Protein AF-A0A235CHP1-F1 (afdb_monomer_lite)

Foldseek 3Di:
DPCVVVVVVCCVVPVVVVVVVVCVVVVVDDPPPVADFDFAWDFDAADLAKEWEQEADVPGLQVVLLVVLVVVLLVVLPVCSVRYYYHYDYDDDRRDHQWIFIAGRNGTTTGIFGGDSDNVVVVVRSVRVSSVVNVCSVPDPRD

Sequence (143 aa):
MKHKPVLGLIAVFLLPPLLAALVLSQGWFTPGVRGHGEWVQGNISAAGQWRLVLVTDDPCDYCAPAKRMLNNLDLALGRDEVRVMVTEQPAGGLLEAGFVYIADPPGLLVMRYPMATDAGQNRHTGKALLEDLRRLLKYSRAG

pLDDT: mean 89.15, std 8.86, range [55.12, 96.94]

InterPro domains:
  IPR060276 Putative transmembrane protein, C-terminal domain [PF26971] (97-140)

Secondary structure (DSSP, 8-state):
--SHHHHHHHHHHHHHHHHHHHHHHTT------S-SSEE---B----SSEEEEEEE-SS-SSHHHHHHHHHHHHHHHGGGGGGEEEEEEESBTTB-TTEEEEE-TT-BEEEEEEPPSSHHHHHHHHHHHHHHHHHHHHH----

Radius of gyration: 21.84 Å; chains: 1; bounding box: 51×32×69 Å

Structure (mmCIF, N/CA/C/O backbone):
data_AF-A0A235CHP1-F1
#
_entry.id   AF-A0A235CHP1-F1
#
loop_
_atom_site.group_PDB
_atom_site.id
_atom_site.type_symbol
_atom_site.label_atom_id
_atom_site.label_alt_id
_atom_site.label_comp_id
_atom_site.label_asym_id
_atom_site.label_entity_id
_atom_site.label_seq_id
_atom_site.pdbx_PDB_ins_code
_atom_site.Cartn_x
_atom_site.Cartn_y
_atom_site.Cartn_z
_atom_site.occupancy
_atom_site.B_iso_or_equiv
_atom_site.auth_seq_id
_atom_site.auth_comp_id
_atom_site.auth_asym_id
_atom_site.auth_atom_id
_atom_site.pdbx_PDB_model_num
ATOM 1 N N . MET A 1 1 ? 34.063 0.522 -52.205 1.00 56.03 1 MET A N 1
ATOM 2 C CA . MET A 1 1 ? 33.200 1.597 -51.645 1.00 56.03 1 MET A CA 1
ATOM 3 C C . MET A 1 1 ? 31.683 1.337 -51.774 1.00 56.03 1 MET A C 1
ATOM 5 O O . MET A 1 1 ? 30.917 2.247 -51.492 1.00 56.03 1 MET A O 1
ATOM 9 N N . LYS A 1 2 ? 31.209 0.122 -52.114 1.00 64.19 2 LYS A N 1
ATOM 10 C CA . LYS A 1 2 ? 29.784 -0.138 -52.432 1.00 64.19 2 LYS A CA 1
ATOM 11 C C . LYS A 1 2 ? 28.856 -0.441 -51.231 1.00 64.19 2 LYS A C 1
ATOM 13 O O . LYS A 1 2 ? 27.649 -0.365 -51.392 1.00 64.19 2 LYS A O 1
ATOM 18 N N . HIS A 1 3 ? 29.383 -0.725 -50.033 1.00 72.25 3 HIS A N 1
ATOM 19 C CA . HIS A 1 3 ? 28.572 -1.139 -48.863 1.00 72.25 3 HIS A CA 1
ATOM 20 C C . HIS A 1 3 ? 28.314 -0.026 -47.834 1.00 72.25 3 HIS A C 1
ATOM 22 O O . HIS A 1 3 ? 27.502 -0.199 -46.932 1.00 72.25 3 HIS A O 1
ATOM 28 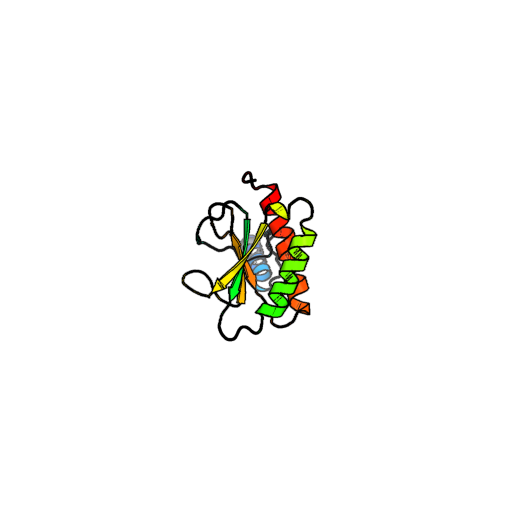N N . LYS A 1 4 ? 28.981 1.129 -47.976 1.00 79.12 4 LYS A N 1
ATOM 29 C CA . LYS A 1 4 ? 28.813 2.289 -47.086 1.00 79.12 4 LYS A CA 1
ATOM 30 C C . LYS A 1 4 ? 27.352 2.774 -46.968 1.00 79.12 4 LYS A C 1
ATOM 32 O O . LYS A 1 4 ? 26.930 3.003 -45.838 1.00 79.12 4 LYS A O 1
ATOM 37 N N . PRO A 1 5 ? 26.558 2.887 -48.058 1.00 85.88 5 PRO A N 1
ATOM 38 C CA . PRO A 1 5 ? 25.162 3.315 -47.930 1.00 85.88 5 PRO A CA 1
ATOM 39 C C . PRO A 1 5 ? 24.275 2.253 -47.261 1.00 85.88 5 PRO A C 1
ATOM 41 O O . PRO A 1 5 ? 23.389 2.599 -46.488 1.00 85.88 5 PRO A O 1
ATOM 44 N N . VAL A 1 6 ? 24.552 0.964 -47.490 1.00 87.75 6 VAL A N 1
ATOM 45 C CA . VAL A 1 6 ? 23.814 -0.147 -46.863 1.00 87.75 6 VAL A CA 1
ATOM 46 C C . VAL A 1 6 ? 24.082 -0.198 -45.357 1.00 87.75 6 VAL A C 1
ATOM 48 O O . VAL A 1 6 ? 23.147 -0.328 -44.573 1.00 87.75 6 VAL A O 1
ATOM 51 N N . LEU A 1 7 ? 25.340 -0.021 -44.938 1.00 87.50 7 LEU A N 1
ATOM 52 C CA . LEU A 1 7 ? 25.710 0.044 -43.522 1.00 87.50 7 LEU A CA 1
ATOM 53 C C . LEU A 1 7 ? 25.040 1.235 -42.814 1.00 87.50 7 LEU A C 1
ATOM 55 O O . LEU A 1 7 ? 24.566 1.093 -41.692 1.00 87.50 7 LEU A O 1
ATOM 59 N N . GLY A 1 8 ? 24.963 2.390 -43.485 1.00 90.44 8 GLY A N 1
ATOM 60 C CA . GLY A 1 8 ? 24.271 3.572 -42.967 1.00 90.44 8 GLY A CA 1
ATOM 61 C C . GLY A 1 8 ? 22.774 3.337 -42.749 1.00 90.44 8 GLY A C 1
ATOM 62 O O . GLY A 1 8 ? 22.247 3.702 -41.701 1.00 90.44 8 GLY A O 1
ATOM 63 N N . LEU A 1 9 ? 22.101 2.666 -43.691 1.00 91.12 9 LEU A N 1
ATOM 64 C CA . LEU A 1 9 ? 20.682 2.317 -43.567 1.00 91.12 9 LEU A CA 1
ATOM 65 C C . LEU A 1 9 ? 20.435 1.356 -42.392 1.00 91.12 9 LEU A C 1
ATOM 67 O O . LEU A 1 9 ? 19.530 1.575 -41.591 1.00 91.12 9 LEU A O 1
ATOM 71 N N . ILE A 1 10 ? 21.269 0.319 -42.269 1.00 94.12 10 ILE A N 1
ATOM 72 C CA . ILE A 1 10 ? 21.195 -0.649 -41.166 1.00 94.12 10 ILE A CA 1
ATOM 73 C C . ILE A 1 10 ? 21.406 0.058 -39.825 1.00 94.12 10 ILE A C 1
ATOM 75 O O . ILE A 1 10 ? 20.647 -0.178 -38.890 1.00 94.12 10 ILE A O 1
ATOM 79 N N . ALA A 1 11 ? 22.392 0.952 -39.732 1.00 93.50 11 ALA A N 1
ATOM 80 C CA . ALA A 1 11 ? 22.649 1.712 -38.515 1.00 93.50 11 ALA A CA 1
ATOM 81 C C . ALA A 1 11 ? 21.443 2.579 -38.125 1.00 93.50 11 ALA A C 1
ATOM 83 O O . ALA A 1 11 ? 21.028 2.537 -36.976 1.00 93.50 11 ALA A O 1
ATOM 84 N N . VAL A 1 12 ? 20.821 3.297 -39.064 1.00 95.75 12 VAL A N 1
ATOM 85 C CA . VAL A 1 12 ? 19.624 4.115 -38.782 1.00 95.75 12 VAL A CA 1
ATOM 86 C C . VAL A 1 12 ? 18.458 3.281 -38.240 1.00 95.75 12 VAL A C 1
ATOM 88 O O . VAL A 1 12 ? 17.731 3.757 -37.373 1.00 95.75 12 VAL A O 1
ATOM 91 N N . PHE A 1 13 ? 18.288 2.044 -38.710 1.00 95.44 13 PHE A N 1
ATOM 92 C CA . PHE A 1 13 ? 17.212 1.163 -38.247 1.00 95.44 13 PHE A CA 1
ATOM 93 C C . PHE A 1 13 ? 17.527 0.439 -36.936 1.00 95.44 13 PHE A C 1
ATOM 95 O O . PHE A 1 13 ? 16.642 0.287 -36.099 1.00 95.44 13 PHE A O 1
ATOM 102 N N . LEU A 1 14 ? 18.764 -0.025 -36.751 1.00 96.50 14 LEU A N 1
ATOM 103 C CA . LEU A 1 14 ? 19.141 -0.851 -35.599 1.00 96.50 14 LEU A CA 1
ATOM 104 C C . LEU A 1 14 ? 19.602 -0.035 -34.393 1.00 96.50 14 LEU A C 1
ATOM 106 O O . LEU A 1 14 ? 19.400 -0.458 -33.256 1.00 96.50 14 LEU A O 1
ATOM 110 N N . LEU A 1 15 ? 20.207 1.130 -34.618 1.00 95.50 15 LEU A N 1
ATOM 111 C CA . LEU A 1 15 ? 20.780 1.939 -33.548 1.00 95.50 15 LEU A CA 1
ATOM 112 C C . LEU A 1 15 ? 19.714 2.469 -32.572 1.00 95.50 15 LEU A C 1
ATOM 114 O O . LEU A 1 15 ? 19.934 2.322 -31.370 1.00 95.50 15 LEU A O 1
ATOM 118 N N . PRO A 1 16 ? 18.548 2.999 -33.003 1.00 95.50 16 PRO A N 1
ATOM 119 C CA . PRO A 1 16 ? 17.541 3.476 -32.054 1.00 95.50 16 PRO A CA 1
ATOM 120 C C . PRO A 1 16 ? 16.954 2.367 -31.154 1.00 95.50 16 PRO A C 1
ATOM 122 O O . PRO A 1 16 ? 16.937 2.569 -29.939 1.00 95.50 16 PRO A O 1
ATOM 125 N N . PRO A 1 17 ? 16.541 1.182 -31.662 1.00 95.81 17 PRO A N 1
ATOM 126 C CA . PRO A 1 17 ? 16.086 0.081 -30.807 1.00 95.81 17 PRO A CA 1
ATOM 127 C C . PRO A 1 17 ? 17.161 -0.447 -29.850 1.00 95.81 17 PRO A C 1
ATOM 129 O O . PRO A 1 17 ? 16.857 -0.733 -28.694 1.00 95.81 17 PRO A O 1
ATOM 132 N N . LEU A 1 18 ? 18.418 -0.549 -30.300 1.00 95.81 18 LEU A N 1
ATOM 133 C CA . LEU A 1 18 ? 19.527 -0.999 -29.450 1.00 95.81 18 LEU A CA 1
ATOM 134 C C . LEU A 1 18 ? 19.807 -0.012 -28.313 1.00 95.81 18 LEU A C 1
ATOM 136 O O . LEU A 1 18 ? 19.963 -0.426 -27.166 1.00 95.81 18 LEU A O 1
ATOM 140 N N . LEU A 1 19 ? 19.826 1.289 -28.614 1.00 94.62 19 LEU A N 1
ATOM 141 C CA . LEU A 1 19 ? 19.973 2.329 -27.598 1.00 94.62 19 LEU A CA 1
ATOM 142 C C . LEU A 1 19 ? 18.803 2.319 -26.612 1.00 94.62 19 LEU A C 1
ATOM 144 O O . LEU A 1 19 ? 19.031 2.408 -25.409 1.00 94.62 19 LEU A O 1
ATOM 148 N N . ALA A 1 20 ? 17.568 2.155 -27.092 1.00 92.69 20 ALA A N 1
ATOM 149 C CA . ALA A 1 20 ? 16.401 2.043 -26.223 1.00 92.69 20 ALA A CA 1
ATOM 150 C C . ALA A 1 20 ? 16.499 0.828 -25.280 1.00 92.69 20 ALA A C 1
ATOM 152 O O . ALA A 1 20 ? 16.272 0.965 -24.079 1.00 92.69 20 ALA A O 1
ATOM 153 N N . ALA A 1 21 ? 16.896 -0.340 -25.795 1.00 90.31 21 ALA A N 1
ATOM 154 C CA . ALA A 1 21 ? 17.103 -1.540 -24.985 1.00 90.31 21 ALA A CA 1
ATOM 155 C C . ALA A 1 21 ? 18.208 -1.345 -23.934 1.00 90.31 21 ALA A C 1
ATOM 157 O O . ALA A 1 21 ? 18.046 -1.754 -22.784 1.00 90.31 21 ALA A O 1
ATOM 158 N N . LEU A 1 22 ? 19.303 -0.668 -24.296 1.00 93.75 22 LEU A N 1
ATOM 159 C CA . LEU A 1 22 ? 20.388 -0.348 -23.371 1.00 93.75 22 LEU A CA 1
ATOM 160 C C . LEU A 1 22 ? 19.909 0.572 -22.242 1.00 93.75 22 LEU A C 1
ATOM 162 O O . LEU A 1 22 ? 20.102 0.245 -21.072 1.00 93.75 22 LEU A O 1
ATOM 166 N N . VAL A 1 23 ? 19.241 1.676 -22.588 1.00 92.62 23 VAL A N 1
ATOM 167 C CA . VAL A 1 23 ? 18.649 2.625 -21.630 1.00 92.62 23 VAL A CA 1
ATOM 168 C C . VAL A 1 23 ? 17.726 1.900 -20.646 1.00 92.62 23 VAL A C 1
ATOM 170 O O . VAL A 1 23 ? 17.793 2.152 -19.442 1.00 92.62 23 VAL A O 1
ATOM 173 N N . LEU A 1 24 ? 16.905 0.968 -21.141 1.00 86.44 24 LEU A N 1
ATOM 174 C CA . LEU A 1 24 ? 15.995 0.183 -20.310 1.00 86.44 24 LEU A CA 1
ATOM 175 C C . LEU A 1 24 ? 16.750 -0.801 -19.397 1.00 86.44 24 LEU A C 1
ATOM 177 O O . LEU A 1 24 ? 16.425 -0.913 -18.220 1.00 86.44 24 LEU A O 1
ATOM 181 N N . SER A 1 25 ? 17.791 -1.466 -19.909 1.00 85.81 25 SER A N 1
ATOM 182 C CA . SER A 1 25 ? 18.597 -2.433 -19.143 1.00 85.81 25 SER A CA 1
ATOM 183 C C . SER A 1 25 ? 19.440 -1.805 -18.027 1.00 85.81 25 SER A C 1
ATOM 185 O O . SER A 1 25 ? 19.706 -2.456 -17.022 1.00 85.81 25 SER A O 1
ATOM 187 N N . GLN A 1 26 ? 19.859 -0.546 -18.192 1.00 88.19 26 GLN A N 1
ATOM 188 C CA . GLN A 1 26 ? 20.659 0.192 -17.207 1.00 88.19 26 GLN A CA 1
ATOM 189 C C . GLN A 1 26 ? 19.795 0.956 -16.190 1.00 88.19 26 GLN A C 1
ATOM 191 O O . GLN A 1 26 ? 20.327 1.666 -15.341 1.00 88.19 26 GLN A O 1
ATOM 196 N N . GLY A 1 27 ? 18.463 0.853 -16.283 1.00 78.88 27 GLY A N 1
ATOM 197 C CA . GLY A 1 27 ? 17.539 1.541 -15.377 1.00 78.88 27 GLY A CA 1
ATOM 198 C C . GLY A 1 27 ? 17.528 3.067 -15.530 1.00 78.88 27 GLY A C 1
ATOM 199 O O . GLY A 1 27 ? 17.041 3.768 -14.649 1.00 78.88 27 GLY A O 1
ATOM 200 N N . TRP A 1 28 ? 18.048 3.605 -16.640 1.00 83.69 28 TRP A N 1
ATOM 201 C CA . TRP A 1 28 ? 18.040 5.049 -16.918 1.00 83.69 28 TRP A CA 1
ATOM 202 C C . TRP A 1 28 ? 16.645 5.590 -17.237 1.00 83.69 28 TRP A C 1
ATOM 204 O O . TRP A 1 28 ? 16.422 6.799 -17.198 1.00 83.69 28 TRP A O 1
ATOM 214 N N . PHE A 1 29 ? 15.704 4.704 -17.556 1.00 80.06 29 PHE A N 1
ATOM 215 C CA . PHE A 1 29 ? 14.304 5.048 -17.729 1.00 80.06 29 PHE A CA 1
ATOM 216 C C . PHE A 1 29 ? 13.529 4.747 -16.448 1.00 80.06 29 PHE A C 1
ATOM 218 O O . PHE A 1 29 ? 13.364 3.586 -16.077 1.00 80.06 29 PHE A O 1
ATOM 225 N N . THR A 1 30 ? 13.006 5.787 -15.799 1.00 65.31 30 THR A N 1
ATOM 226 C CA . THR A 1 30 ? 11.996 5.633 -14.754 1.00 65.31 30 THR A CA 1
ATOM 227 C C . THR A 1 30 ? 10.620 5.633 -15.424 1.00 65.31 30 THR A C 1
ATOM 229 O O . THR A 1 30 ? 10.163 6.681 -15.892 1.00 65.31 30 THR A O 1
ATOM 232 N N . PRO A 1 31 ? 9.942 4.475 -15.547 1.00 64.81 31 PRO A N 1
ATOM 233 C CA . PRO A 1 31 ? 8.592 4.459 -16.086 1.00 64.81 31 PRO A CA 1
ATOM 234 C C . PRO A 1 31 ? 7.717 5.380 -15.234 1.00 64.81 31 PRO A C 1
ATOM 236 O O . PRO A 1 31 ? 7.759 5.328 -14.007 1.00 64.81 31 PRO A O 1
ATOM 239 N N . GLY A 1 32 ? 6.930 6.237 -15.886 1.00 56.84 32 GLY A N 1
ATOM 240 C CA . GLY A 1 32 ? 6.007 7.166 -15.233 1.00 56.84 32 GLY A CA 1
ATOM 241 C C . GLY A 1 32 ? 4.799 6.450 -14.630 1.00 56.84 32 GLY A C 1
ATOM 242 O O . GLY A 1 32 ? 3.657 6.770 -14.964 1.00 56.84 32 GLY A O 1
ATOM 243 N N . VAL A 1 33 ? 5.030 5.446 -13.782 1.00 57.38 33 VAL A N 1
ATOM 244 C CA . VAL A 1 33 ? 3.973 4.807 -13.012 1.00 57.38 33 VAL A CA 1
ATOM 245 C C . VAL A 1 33 ? 3.662 5.731 -11.855 1.00 57.38 33 VAL A C 1
ATOM 247 O O . VAL A 1 33 ? 4.507 6.134 -11.066 1.00 57.38 33 VAL A O 1
ATOM 250 N N . AR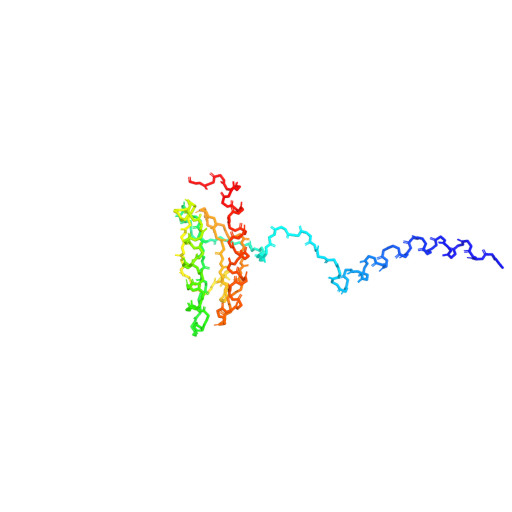G A 1 34 ? 2.409 6.144 -11.827 1.00 61.88 34 ARG A N 1
ATOM 251 C CA . ARG A 1 34 ? 1.918 7.228 -10.990 1.00 61.88 34 ARG A CA 1
ATOM 252 C C . ARG A 1 34 ? 1.557 6.736 -9.575 1.00 61.88 34 ARG A C 1
ATOM 254 O O . ARG A 1 34 ? 0.782 7.428 -8.925 1.00 61.88 34 ARG A O 1
ATOM 261 N N . GLY A 1 35 ? 2.028 5.546 -9.195 1.00 63.03 35 GLY A N 1
ATOM 262 C CA . GLY A 1 35 ? 1.812 4.881 -7.914 1.00 63.03 35 GLY A CA 1
ATOM 263 C C . GLY A 1 35 ? 3.103 4.215 -7.443 1.00 63.03 35 GLY A C 1
ATOM 264 O O . GLY A 1 35 ? 3.857 3.692 -8.264 1.00 63.03 35 GLY A O 1
ATOM 265 N N . HIS A 1 36 ? 3.367 4.296 -6.145 1.00 83.31 36 HIS A N 1
ATOM 266 C CA . HIS A 1 36 ? 4.590 3.830 -5.494 1.00 83.31 36 HIS A CA 1
ATOM 267 C C . HIS A 1 36 ? 4.460 2.416 -4.915 1.00 83.31 36 HIS A C 1
ATOM 269 O O . HIS A 1 36 ? 5.476 1.767 -4.672 1.00 83.31 36 HIS A O 1
ATOM 275 N N . GLY A 1 37 ? 3.228 1.962 -4.671 1.00 86.69 37 GLY A N 1
ATOM 276 C CA . GLY A 1 37 ? 2.930 0.605 -4.218 1.00 86.69 37 GLY A CA 1
ATOM 277 C C . GLY A 1 37 ? 2.926 -0.421 -5.350 1.00 86.69 37 GLY A C 1
ATOM 278 O O . GLY A 1 37 ? 2.798 -0.091 -6.531 1.00 86.69 37 GLY A O 1
ATOM 279 N N . GLU A 1 38 ? 3.021 -1.693 -4.976 1.00 91.31 38 GLU A N 1
ATOM 280 C CA . GLU A 1 38 ? 2.859 -2.800 -5.917 1.00 91.31 38 GLU A CA 1
ATOM 281 C C . GLU A 1 38 ? 1.375 -3.120 -6.090 1.00 91.31 38 GLU A C 1
ATOM 283 O O . GLU A 1 38 ? 0.653 -3.285 -5.106 1.00 91.31 38 GLU A O 1
ATOM 288 N N . TRP A 1 39 ? 0.913 -3.217 -7.338 1.00 91.00 39 TRP A N 1
ATOM 289 C CA . TRP A 1 39 ? -0.461 -3.615 -7.636 1.00 91.00 39 TRP A CA 1
ATOM 290 C C . TRP A 1 39 ? -0.694 -5.068 -7.249 1.00 91.00 39 TRP A C 1
ATOM 292 O O . TRP A 1 39 ? 0.089 -5.950 -7.598 1.00 91.00 39 TRP A O 1
ATOM 302 N N . VAL A 1 40 ? -1.809 -5.308 -6.572 1.00 92.50 40 VAL A N 1
ATOM 303 C CA . VAL A 1 40 ? -2.212 -6.639 -6.118 1.00 92.50 40 VAL A CA 1
ATOM 304 C C . VAL A 1 40 ? -3.589 -6.975 -6.657 1.00 92.50 40 VAL A C 1
ATOM 306 O O . VAL A 1 40 ? -4.390 -6.096 -6.963 1.00 92.50 40 VAL A O 1
ATOM 309 N N . GLN A 1 41 ? -3.857 -8.267 -6.788 1.00 89.12 41 GLN A N 1
ATOM 310 C CA . GLN A 1 41 ? -5.167 -8.778 -7.158 1.00 89.12 41 GLN A CA 1
ATOM 311 C C . GLN A 1 41 ? -5.660 -9.670 -6.030 1.00 89.12 41 GLN A C 1
ATOM 313 O O . GLN A 1 41 ? -4.963 -10.582 -5.596 1.00 89.12 41 GLN A O 1
ATOM 318 N N . GLY A 1 42 ? -6.863 -9.398 -5.543 1.00 91.25 42 GLY A N 1
ATOM 319 C CA . GLY A 1 42 ? -7.456 -10.164 -4.461 1.00 91.25 42 GLY A CA 1
ATOM 320 C C . GLY A 1 42 ? -8.606 -9.421 -3.816 1.00 91.25 42 GLY A C 1
ATOM 321 O O . GLY A 1 42 ? -8.806 -8.233 -4.059 1.00 91.25 42 GLY A O 1
ATOM 322 N N . ASN A 1 43 ? -9.378 -10.132 -3.009 1.00 93.31 43 ASN A N 1
ATOM 323 C CA . ASN A 1 43 ? -10.515 -9.568 -2.303 1.00 93.31 43 ASN A CA 1
ATOM 324 C C . ASN A 1 43 ? -10.549 -10.125 -0.879 1.00 93.31 43 ASN A C 1
ATOM 326 O O . ASN A 1 43 ? -10.269 -11.304 -0.662 1.00 93.31 43 ASN A O 1
ATOM 330 N N . ILE A 1 44 ? -10.888 -9.268 0.072 1.00 92.25 44 ILE A N 1
ATOM 331 C CA . ILE A 1 44 ? -11.110 -9.601 1.478 1.00 92.25 44 ILE A CA 1
ATOM 332 C C . ILE A 1 44 ? -12.552 -9.254 1.858 1.00 92.25 44 ILE A C 1
ATOM 334 O O . ILE A 1 44 ? -13.275 -8.627 1.093 1.00 92.25 44 ILE A O 1
ATOM 338 N N . SER A 1 45 ? -13.009 -9.638 3.049 1.00 91.88 45 SER A N 1
ATOM 339 C CA . SER A 1 45 ? -14.383 -9.341 3.477 1.00 91.88 45 SER A CA 1
ATOM 340 C C . SER A 1 45 ? -14.696 -7.844 3.376 1.00 91.88 45 SER A C 1
ATOM 342 O O . SER A 1 45 ? -13.911 -7.027 3.864 1.00 91.88 45 SER A O 1
ATOM 344 N N . ALA A 1 46 ? -15.828 -7.483 2.769 1.00 90.88 46 ALA A N 1
ATOM 345 C CA . ALA A 1 46 ? -16.268 -6.094 2.644 1.00 90.88 46 ALA A CA 1
ATOM 346 C C . ALA A 1 46 ? -16.411 -5.427 4.022 1.00 90.88 46 ALA A C 1
ATOM 348 O O . ALA A 1 46 ? -16.844 -6.063 4.983 1.00 90.88 46 ALA A O 1
ATOM 349 N N . ALA A 1 47 ? -16.059 -4.143 4.105 1.00 88.50 47 ALA A N 1
ATOM 350 C CA . ALA A 1 47 ? -16.112 -3.379 5.357 1.00 88.50 47 ALA A CA 1
ATOM 351 C C . ALA A 1 47 ? -16.840 -2.033 5.227 1.00 88.50 47 ALA A C 1
ATOM 353 O O . ALA A 1 47 ? -17.000 -1.333 6.219 1.00 88.50 47 ALA A O 1
ATOM 354 N N . GLY A 1 48 ? -17.265 -1.642 4.020 1.00 90.81 48 GLY A N 1
ATOM 355 C CA . GLY A 1 48 ? -17.976 -0.376 3.799 1.00 90.81 48 GLY A CA 1
ATOM 356 C C . GLY A 1 48 ? -17.094 0.876 3.876 1.00 90.81 48 GLY A C 1
ATOM 357 O O . GLY A 1 48 ? -17.567 1.963 3.566 1.00 90.81 48 GLY A O 1
ATOM 358 N N . GLN A 1 49 ? -15.808 0.730 4.201 1.00 91.75 49 GLN A N 1
ATOM 359 C CA . GLN A 1 49 ? -14.813 1.801 4.241 1.00 91.75 49 GLN A CA 1
ATOM 360 C C . GLN A 1 49 ? -13.494 1.318 3.635 1.00 91.75 49 GLN A C 1
ATOM 362 O O . GLN A 1 49 ? -13.243 0.112 3.536 1.00 91.75 49 GLN A O 1
ATOM 367 N N . TRP A 1 50 ? -12.649 2.262 3.223 1.00 94.94 50 TRP A N 1
ATOM 368 C CA . TRP A 1 50 ? -11.293 1.938 2.793 1.00 94.94 50 TRP A CA 1
ATOM 369 C C . TRP A 1 50 ? -10.512 1.374 3.973 1.00 94.94 50 TRP A C 1
ATOM 371 O O . TRP A 1 50 ? -10.713 1.796 5.110 1.00 94.94 50 TRP A O 1
ATOM 381 N N . ARG A 1 51 ? -9.610 0.425 3.728 1.00 95.12 51 ARG A N 1
ATOM 382 C CA . ARG A 1 51 ? -8.802 -0.169 4.794 1.00 95.12 51 ARG A CA 1
ATOM 383 C C . ARG A 1 51 ? -7.327 -0.188 4.476 1.00 95.12 51 ARG A C 1
ATOM 385 O O . ARG A 1 51 ? -6.929 -0.501 3.357 1.00 95.12 51 ARG A O 1
ATOM 392 N N . LEU A 1 52 ? -6.542 0.076 5.510 1.00 96.31 52 LEU A N 1
ATOM 393 C CA . LEU A 1 52 ? -5.125 -0.237 5.570 1.00 96.31 52 LEU A CA 1
ATOM 394 C C . LEU A 1 52 ? -4.977 -1.522 6.374 1.00 96.31 52 LEU A C 1
ATOM 396 O O . LEU A 1 52 ? -5.196 -1.539 7.584 1.00 96.31 52 LEU A O 1
ATOM 400 N N . VAL A 1 53 ? -4.672 -2.614 5.685 1.00 95.94 53 VAL A N 1
ATOM 401 C CA . VAL A 1 53 ? -4.575 -3.949 6.273 1.00 95.94 53 VAL A CA 1
ATOM 402 C C . VAL A 1 53 ? -3.109 -4.250 6.545 1.00 95.94 53 VAL A C 1
ATOM 404 O O . VAL A 1 53 ? -2.360 -4.523 5.610 1.00 95.94 53 VAL A O 1
ATOM 407 N N . LEU A 1 54 ? -2.695 -4.177 7.808 1.00 96.44 54 LEU A N 1
ATOM 408 C CA . LEU A 1 54 ? -1.382 -4.637 8.248 1.00 96.44 54 LEU A CA 1
ATOM 409 C C . LEU A 1 54 ? -1.407 -6.162 8.349 1.00 96.44 54 LEU A C 1
ATOM 411 O O . LEU A 1 54 ? -2.138 -6.713 9.173 1.00 96.44 54 LEU A O 1
ATOM 415 N N . VAL A 1 55 ? -0.618 -6.830 7.511 1.00 95.88 55 VAL A N 1
ATOM 416 C CA . VAL A 1 55 ? -0.540 -8.291 7.506 1.00 95.88 55 VAL A CA 1
ATOM 417 C C . VAL A 1 55 ? 0.587 -8.744 8.418 1.00 95.88 55 VAL A C 1
ATOM 419 O O . VAL A 1 55 ? 1.731 -8.330 8.232 1.00 95.88 55 VAL A O 1
ATOM 422 N N . THR A 1 56 ? 0.247 -9.566 9.407 1.00 94.50 56 THR A N 1
ATOM 423 C CA . THR A 1 56 ? 1.135 -9.974 10.502 1.00 94.50 56 THR A CA 1
ATOM 424 C C . THR A 1 56 ? 1.435 -11.472 10.460 1.00 94.50 56 THR A C 1
ATOM 426 O O . THR A 1 56 ? 0.592 -12.275 10.062 1.00 94.50 56 THR A O 1
ATOM 429 N N . ASP A 1 57 ? 2.610 -11.861 10.932 1.00 94.12 57 ASP A N 1
ATOM 430 C CA . ASP A 1 57 ? 3.043 -13.239 11.185 1.00 94.12 57 ASP A CA 1
ATOM 431 C C . ASP A 1 57 ? 3.585 -13.381 12.615 1.00 94.12 57 ASP A C 1
ATOM 433 O O . ASP A 1 57 ? 3.770 -12.389 13.309 1.00 94.12 57 ASP A O 1
ATOM 437 N N . ASP A 1 58 ? 3.819 -14.608 13.080 1.00 89.06 58 ASP A N 1
ATOM 438 C CA . ASP A 1 58 ? 4.435 -14.856 14.387 1.00 89.06 58 ASP A CA 1
ATOM 439 C C . ASP A 1 58 ? 5.836 -15.468 14.201 1.00 89.06 58 ASP A C 1
ATOM 441 O O . ASP A 1 58 ? 5.932 -16.572 13.651 1.00 89.06 58 ASP A O 1
ATOM 445 N N . PRO A 1 59 ? 6.928 -14.824 14.677 1.00 88.75 59 PRO A N 1
ATOM 446 C CA . PRO A 1 59 ? 7.000 -13.524 15.367 1.00 88.75 59 PRO A CA 1
ATOM 447 C C . PRO A 1 59 ? 6.977 -12.302 14.420 1.00 88.75 59 PRO A C 1
ATOM 449 O O . PRO A 1 59 ? 7.584 -12.334 13.355 1.00 88.75 59 PRO A O 1
ATOM 452 N N . CYS A 1 60 ? 6.367 -11.186 14.855 1.00 90.50 60 CYS A N 1
ATOM 453 C CA . CYS A 1 60 ? 6.242 -9.961 14.047 1.00 90.50 60 CYS A CA 1
ATOM 454 C C . CYS A 1 60 ? 7.161 -8.800 14.483 1.00 90.50 60 CYS A C 1
ATOM 456 O O . CYS A 1 60 ? 6.752 -7.898 15.227 1.00 90.50 60 CYS A O 1
ATOM 458 N N . ASP A 1 61 ? 8.377 -8.736 13.944 1.00 91.94 61 ASP A N 1
ATOM 459 C CA . ASP A 1 61 ? 9.343 -7.680 14.297 1.00 91.94 61 ASP A CA 1
ATOM 460 C C . ASP A 1 61 ? 9.019 -6.305 13.671 1.00 91.94 61 ASP A C 1
ATOM 462 O O . ASP A 1 61 ? 9.404 -5.254 14.190 1.00 91.94 61 ASP A O 1
ATOM 466 N N . TYR A 1 62 ? 8.278 -6.279 12.559 1.00 91.50 62 TYR A N 1
ATOM 467 C CA . TYR A 1 62 ? 7.902 -5.053 11.837 1.00 91.50 62 TYR A CA 1
ATOM 468 C C . TYR A 1 62 ? 6.552 -4.467 12.285 1.00 91.50 62 TYR A C 1
ATOM 470 O O . TYR A 1 62 ? 6.231 -3.326 11.944 1.00 91.50 62 TYR A O 1
ATOM 478 N N . CYS A 1 63 ? 5.762 -5.187 13.086 1.00 93.19 63 CYS A N 1
ATOM 479 C CA . CYS A 1 63 ? 4.415 -4.761 13.477 1.00 93.19 63 CYS A CA 1
ATOM 480 C C . CYS A 1 63 ? 4.411 -3.444 14.257 1.00 93.19 63 CYS A C 1
ATOM 482 O O . CYS A 1 63 ? 3.671 -2.519 13.930 1.00 93.19 63 CYS A O 1
ATOM 484 N N . ALA A 1 64 ? 5.238 -3.329 15.297 1.00 92.62 64 ALA A N 1
ATOM 485 C CA . ALA A 1 64 ? 5.286 -2.132 16.133 1.00 92.62 64 ALA A CA 1
ATOM 486 C C . ALA A 1 64 ? 5.658 -0.850 15.351 1.00 92.62 64 ALA A C 1
ATOM 488 O O . ALA A 1 64 ? 4.958 0.159 15.501 1.00 92.62 64 ALA A O 1
ATOM 489 N N . PRO A 1 65 ? 6.724 -0.828 14.522 1.00 92.75 65 PRO A N 1
ATOM 490 C CA . PRO A 1 65 ? 7.023 0.339 13.697 1.00 92.75 65 PRO A CA 1
ATOM 491 C C . PRO A 1 65 ? 5.973 0.581 12.604 1.00 92.75 65 PRO A C 1
ATOM 493 O O . PRO A 1 65 ? 5.655 1.745 12.354 1.00 92.75 65 PRO A O 1
ATOM 496 N N . ALA A 1 66 ? 5.389 -0.467 12.013 1.00 93.31 66 ALA A N 1
ATOM 497 C CA . ALA A 1 66 ? 4.316 -0.332 11.028 1.00 93.31 66 ALA A CA 1
ATOM 498 C C . ALA A 1 66 ? 3.056 0.315 11.624 1.00 93.31 66 ALA A C 1
ATOM 500 O O . ALA A 1 66 ? 2.560 1.299 11.081 1.00 93.31 66 ALA A O 1
ATOM 501 N N . LYS A 1 67 ? 2.584 -0.141 12.792 1.00 92.62 67 LYS A N 1
ATOM 502 C CA . LYS A 1 67 ? 1.422 0.448 13.485 1.00 92.62 67 LYS A CA 1
ATOM 503 C C . LYS A 1 67 ? 1.611 1.937 13.765 1.00 92.62 67 LYS A C 1
ATOM 505 O O . LYS A 1 67 ? 0.715 2.735 13.517 1.00 92.62 67 LYS A O 1
ATOM 510 N N . ARG A 1 68 ? 2.803 2.344 14.222 1.00 91.75 68 ARG A N 1
ATOM 511 C CA . ARG A 1 68 ? 3.112 3.770 14.442 1.00 91.75 68 ARG A CA 1
ATOM 512 C C . ARG A 1 68 ? 3.051 4.582 13.150 1.00 91.75 68 ARG A C 1
ATOM 514 O O . ARG A 1 68 ? 2.547 5.701 13.161 1.00 91.75 68 ARG A O 1
ATOM 521 N N . MET A 1 69 ? 3.568 4.034 12.051 1.00 93.44 69 MET A N 1
ATOM 522 C CA . MET A 1 69 ? 3.486 4.673 10.738 1.00 93.44 69 MET A CA 1
ATOM 523 C C . MET A 1 69 ? 2.027 4.844 10.298 1.00 93.44 69 MET A C 1
ATOM 525 O O . MET A 1 69 ? 1.664 5.932 9.860 1.00 93.44 69 MET A O 1
ATOM 529 N N . LEU A 1 70 ? 1.199 3.807 10.453 1.00 92.69 70 LEU A N 1
ATOM 530 C CA . LEU A 1 70 ? -0.216 3.833 10.074 1.00 92.69 70 LEU A CA 1
ATOM 531 C C . LEU A 1 70 ? -1.019 4.839 10.900 1.00 92.69 70 LEU A C 1
ATOM 533 O O . LEU A 1 70 ? -1.762 5.620 10.320 1.00 92.69 70 LEU A O 1
ATOM 537 N N . ASN A 1 71 ? -0.794 4.910 12.214 1.00 88.75 71 ASN A N 1
ATOM 538 C CA . ASN A 1 71 ? -1.454 5.898 13.074 1.00 88.75 71 ASN A CA 1
ATOM 539 C C . ASN A 1 71 ? -1.129 7.342 12.655 1.00 88.75 71 ASN A C 1
ATOM 541 O O . ASN A 1 71 ? -1.999 8.206 12.638 1.00 88.75 71 ASN A O 1
ATOM 545 N N . ASN A 1 72 ? 0.128 7.619 12.292 1.00 88.25 72 ASN A N 1
ATOM 546 C CA . ASN A 1 72 ? 0.517 8.948 11.810 1.00 88.25 72 ASN A CA 1
ATOM 547 C C . ASN A 1 72 ? -0.078 9.262 10.433 1.00 88.25 72 ASN A C 1
ATOM 549 O O . ASN A 1 72 ? -0.363 10.419 10.128 1.00 88.25 72 ASN A O 1
ATOM 553 N N . LEU A 1 73 ? -0.214 8.240 9.587 1.00 88.69 73 LEU A N 1
ATOM 554 C CA . LEU A 1 73 ? -0.794 8.372 8.260 1.00 88.69 73 LEU A CA 1
ATOM 555 C C . LEU A 1 73 ? -2.278 8.713 8.348 1.00 88.69 73 LEU A C 1
ATOM 557 O O . LEU A 1 73 ? -2.716 9.619 7.646 1.00 88.69 73 LEU A O 1
ATOM 561 N N . ASP A 1 74 ? -3.004 8.037 9.236 1.00 80.75 74 ASP A N 1
ATOM 562 C CA . ASP A 1 74 ? -4.430 8.251 9.473 1.00 80.75 74 ASP A CA 1
ATOM 563 C C . ASP A 1 74 ? -4.718 9.717 9.834 1.00 80.75 74 ASP A C 1
ATOM 565 O O . ASP A 1 74 ? -5.438 10.414 9.121 1.00 80.75 74 ASP A O 1
ATOM 569 N N . LEU A 1 75 ? -3.976 10.261 10.805 1.00 82.94 75 LEU A N 1
ATOM 570 C CA . LEU A 1 75 ? -4.033 11.683 11.169 1.00 82.94 75 LEU A CA 1
ATOM 571 C C . LEU A 1 75 ? -3.682 12.622 9.998 1.00 82.94 75 LEU A C 1
ATOM 573 O O . LEU A 1 75 ? -4.235 13.715 9.860 1.00 82.94 75 LEU A O 1
ATOM 577 N N . ALA A 1 76 ? -2.745 12.222 9.133 1.00 88.88 76 ALA A N 1
ATOM 578 C CA . ALA A 1 76 ? -2.333 13.019 7.981 1.00 88.88 76 ALA A CA 1
ATOM 579 C C . ALA A 1 76 ? -3.373 13.033 6.844 1.00 88.88 76 ALA A C 1
ATOM 581 O O . ALA A 1 76 ? -3.261 13.865 5.933 1.00 88.88 76 ALA A O 1
ATOM 582 N N . LEU A 1 77 ? -4.381 12.154 6.858 1.00 89.94 77 LEU A N 1
ATOM 583 C CA . LEU A 1 77 ? -5.484 12.175 5.890 1.00 89.94 77 LEU A CA 1
ATOM 584 C C . LEU A 1 77 ? -6.455 13.336 6.132 1.00 89.94 77 LEU A C 1
ATOM 586 O O . LEU A 1 77 ? -7.123 13.779 5.193 1.00 89.94 77 LEU A O 1
ATOM 590 N N . GLY A 1 78 ? -6.495 13.890 7.346 1.00 89.75 78 GLY A N 1
ATOM 591 C CA . GLY A 1 78 ? -7.338 15.033 7.682 1.00 89.75 78 GLY A CA 1
ATOM 592 C C . GLY A 1 78 ? -8.817 14.716 7.463 1.00 89.75 78 GLY A C 1
ATOM 593 O O . GLY A 1 78 ? -9.368 13.823 8.088 1.00 89.75 78 GLY A O 1
ATOM 594 N N . ARG A 1 79 ? -9.489 15.428 6.548 1.00 89.25 79 ARG A N 1
ATOM 595 C CA . ARG A 1 79 ? -10.928 15.215 6.295 1.00 89.25 79 ARG A CA 1
ATOM 596 C C . ARG A 1 79 ? -11.260 13.785 5.853 1.00 89.25 79 ARG A C 1
ATOM 598 O O . ARG A 1 79 ? -12.365 13.322 6.117 1.00 89.25 79 ARG A O 1
ATOM 605 N N . ASP A 1 80 ? -10.340 13.118 5.163 1.00 90.94 80 ASP A N 1
ATOM 606 C CA . ASP A 1 80 ? -10.567 11.766 4.655 1.00 90.94 80 ASP A CA 1
ATOM 607 C C . ASP A 1 80 ? -10.243 10.659 5.678 1.00 90.94 80 ASP A C 1
ATOM 609 O O . ASP A 1 80 ? -10.496 9.495 5.377 1.00 90.94 80 ASP A O 1
ATOM 613 N N . GLU A 1 81 ? -9.740 10.992 6.876 1.00 90.12 81 GLU A N 1
ATOM 614 C CA . GLU A 1 81 ? -9.453 10.034 7.966 1.00 90.12 81 GLU A CA 1
ATOM 615 C C . GLU A 1 81 ? -10.673 9.149 8.262 1.00 90.12 81 GLU A C 1
ATOM 617 O O . GLU A 1 81 ? -10.589 7.928 8.241 1.00 90.12 81 GLU A O 1
ATOM 622 N N . VAL A 1 82 ? -11.865 9.751 8.364 1.00 90.56 82 VAL A N 1
ATOM 623 C CA . VAL A 1 82 ? -13.127 9.036 8.636 1.00 90.56 82 VAL A CA 1
ATOM 624 C C . VAL A 1 82 ? -13.504 7.993 7.573 1.00 90.56 82 VAL A C 1
ATOM 626 O O . VAL A 1 82 ? -14.402 7.188 7.795 1.00 90.56 82 VAL A O 1
ATOM 629 N N . ARG A 1 83 ? -12.874 8.004 6.393 1.00 91.81 83 ARG A N 1
ATOM 630 C CA . ARG A 1 83 ? -13.161 7.066 5.293 1.00 91.81 83 ARG A CA 1
ATOM 631 C C . ARG A 1 83 ? -12.227 5.858 5.288 1.00 91.81 83 ARG A C 1
ATOM 633 O O . ARG A 1 83 ? -12.457 4.949 4.486 1.00 91.81 83 ARG A O 1
ATOM 640 N N . VAL A 1 84 ? -11.189 5.864 6.123 1.00 94.06 84 VAL A N 1
ATOM 641 C CA . VAL A 1 84 ? -10.137 4.848 6.171 1.00 94.06 84 VAL A CA 1
ATOM 642 C C . VAL A 1 84 ? -10.124 4.190 7.549 1.00 94.06 84 VAL A C 1
ATOM 644 O O . VAL A 1 84 ? -10.298 4.841 8.568 1.00 94.06 84 VAL A O 1
ATOM 647 N N . MET A 1 85 ? -9.927 2.876 7.585 1.00 93.06 85 MET A N 1
ATOM 648 C CA . MET A 1 85 ? -9.754 2.120 8.820 1.00 93.06 85 MET A CA 1
ATOM 649 C C . MET A 1 85 ? -8.464 1.309 8.777 1.00 93.06 85 MET A C 1
ATOM 651 O O . MET A 1 85 ? -8.192 0.595 7.810 1.00 93.06 85 MET A O 1
ATOM 655 N N . VAL A 1 86 ? -7.685 1.354 9.851 1.00 94.12 86 VAL A N 1
ATOM 656 C CA . VAL A 1 86 ? -6.536 0.461 10.018 1.00 94.12 86 VAL A CA 1
ATOM 657 C C . VAL A 1 86 ? -7.015 -0.857 10.623 1.00 94.12 86 VAL A C 1
ATOM 659 O O . VAL A 1 86 ? -7.726 -0.871 11.624 1.00 94.12 86 VAL A O 1
ATOM 662 N N . THR A 1 87 ? -6.640 -1.977 10.010 1.00 93.88 87 THR A N 1
ATOM 663 C CA . THR A 1 87 ? -6.989 -3.325 10.481 1.00 93.88 87 THR A CA 1
ATOM 664 C C . THR A 1 87 ? -5.768 -4.230 10.434 1.00 93.88 87 THR A C 1
ATOM 666 O O . THR A 1 87 ? -4.893 -4.048 9.592 1.00 93.88 87 THR A O 1
ATOM 669 N N . GLU A 1 88 ? -5.708 -5.208 11.329 1.00 94.25 88 GLU A N 1
ATOM 670 C CA . GLU A 1 88 ? -4.655 -6.224 11.354 1.00 94.25 88 GLU A CA 1
ATOM 671 C C . GLU A 1 88 ? -5.242 -7.563 10.913 1.00 94.25 88 GLU A C 1
ATOM 673 O O . GLU A 1 88 ? -6.357 -7.909 11.311 1.00 94.25 88 GLU A O 1
ATOM 678 N N . GLN A 1 89 ? -4.518 -8.302 10.075 1.00 93.19 89 GLN A N 1
ATOM 679 C CA . GLN A 1 89 ? -4.906 -9.643 9.633 1.00 93.19 89 GLN A CA 1
ATOM 680 C C . GLN A 1 89 ? -3.681 -10.563 9.609 1.00 93.19 89 GLN A C 1
ATOM 682 O O . GLN A 1 89 ? -2.602 -10.118 9.223 1.00 93.19 89 GLN A O 1
ATOM 687 N N . PRO A 1 90 ? -3.819 -11.842 9.990 1.00 93.88 90 PRO A N 1
ATOM 688 C CA . PRO A 1 90 ? -2.725 -12.791 9.867 1.00 93.88 90 PRO A CA 1
ATOM 689 C C . PRO A 1 90 ? -2.414 -13.074 8.393 1.00 93.88 90 PRO A C 1
ATOM 691 O O . PRO A 1 90 ? -3.299 -13.023 7.535 1.00 93.88 90 PRO A O 1
ATOM 694 N N . ALA A 1 91 ? -1.160 -13.414 8.109 1.00 93.12 91 ALA A N 1
ATOM 695 C CA . ALA A 1 91 ? -0.756 -13.887 6.794 1.00 93.12 91 ALA A CA 1
ATOM 696 C C . ALA A 1 91 ? -1.533 -15.154 6.401 1.00 93.12 91 ALA A C 1
ATOM 698 O O . ALA A 1 91 ? -1.721 -16.072 7.203 1.00 93.12 91 ALA A O 1
ATOM 699 N N . GLY A 1 92 ? -1.988 -15.209 5.152 1.00 89.00 92 GLY A N 1
ATOM 700 C CA . GLY A 1 92 ? -2.788 -16.323 4.660 1.00 89.00 92 GLY A CA 1
ATOM 701 C C . GLY A 1 92 ? -3.434 -16.051 3.306 1.00 89.00 92 GLY A C 1
ATOM 702 O O . GLY A 1 92 ? -3.855 -14.935 3.002 1.00 89.00 92 GLY A O 1
ATOM 703 N N . GLY A 1 93 ? -3.535 -17.097 2.482 1.00 86.69 93 GLY A N 1
ATOM 704 C CA . GLY A 1 93 ? -4.126 -17.012 1.147 1.00 86.69 93 GLY A CA 1
ATOM 705 C C . GLY A 1 93 ? -3.382 -16.021 0.248 1.00 86.69 93 GLY A C 1
ATOM 706 O O . GLY A 1 93 ? -2.286 -16.315 -0.213 1.00 86.69 93 GLY A O 1
ATOM 707 N N . LEU A 1 94 ? -4.004 -14.865 -0.004 1.00 86.56 94 LEU A N 1
ATOM 708 C CA . LEU A 1 94 ? -3.495 -13.782 -0.860 1.00 86.56 94 LEU A CA 1
ATOM 709 C C . LEU A 1 94 ? -2.743 -12.686 -0.079 1.00 86.56 94 LEU A C 1
ATOM 711 O O . LEU A 1 94 ? -2.226 -11.751 -0.685 1.00 86.56 94 LEU A O 1
ATOM 715 N N . LEU A 1 95 ? -2.730 -12.761 1.256 1.00 93.12 95 LEU A N 1
ATOM 716 C CA . LEU A 1 95 ? -2.106 -11.774 2.134 1.00 93.12 95 LEU A CA 1
ATOM 717 C C . LEU A 1 95 ? -0.744 -12.280 2.613 1.00 93.12 95 LEU A C 1
ATOM 719 O O . LEU A 1 95 ? -0.658 -13.183 3.446 1.00 93.12 95 LEU A O 1
ATOM 723 N N . GLU A 1 96 ? 0.318 -11.675 2.089 1.00 94.00 96 GLU A N 1
ATOM 724 C CA . GLU A 1 96 ? 1.701 -11.934 2.505 1.00 94.00 96 GLU A CA 1
ATOM 725 C C . GLU A 1 96 ? 2.091 -11.073 3.714 1.00 94.00 96 GLU A C 1
ATOM 727 O O . GLU A 1 96 ? 1.803 -9.872 3.739 1.00 94.00 96 GLU A O 1
ATOM 732 N N . ALA A 1 97 ? 2.769 -11.685 4.690 1.00 94.06 97 ALA A N 1
ATOM 733 C CA . ALA A 1 97 ? 3.308 -11.000 5.863 1.00 94.06 97 ALA A CA 1
ATOM 734 C C . ALA A 1 97 ? 4.375 -9.966 5.477 1.00 94.06 97 ALA A C 1
ATOM 736 O O . ALA A 1 97 ? 5.012 -10.071 4.429 1.00 94.06 97 ALA A O 1
ATOM 737 N N . GLY A 1 98 ? 4.585 -8.965 6.331 1.00 93.19 98 GLY A N 1
ATOM 738 C CA . GLY A 1 98 ? 5.559 -7.903 6.068 1.00 93.19 98 GLY A CA 1
ATOM 739 C C . GLY A 1 98 ? 5.034 -6.810 5.142 1.00 93.19 98 GLY A C 1
ATOM 740 O O . GLY A 1 98 ? 5.821 -6.003 4.654 1.00 93.19 98 GLY A O 1
ATOM 741 N N . PHE A 1 99 ? 3.722 -6.746 4.905 1.00 95.56 99 PHE A N 1
ATOM 742 C CA . PHE A 1 99 ? 3.106 -5.748 4.035 1.00 95.56 99 PHE A CA 1
ATOM 743 C C . PHE A 1 99 ? 1.909 -5.056 4.686 1.00 95.56 99 PHE A C 1
ATOM 745 O O . PHE A 1 99 ? 1.198 -5.614 5.522 1.00 95.56 99 PHE A O 1
ATOM 752 N N . VAL A 1 100 ? 1.657 -3.830 4.229 1.00 96.69 100 VAL A N 1
ATOM 753 C CA . VAL A 1 100 ? 0.368 -3.152 4.377 1.00 96.69 100 VAL A CA 1
ATOM 754 C C . VAL A 1 100 ? -0.337 -3.140 3.031 1.00 96.69 100 VAL A C 1
ATOM 756 O O . VAL A 1 100 ? 0.255 -2.722 2.036 1.00 96.69 100 VAL A O 1
ATOM 759 N N . TYR A 1 101 ? -1.605 -3.539 3.011 1.00 96.94 101 TYR A N 1
ATOM 760 C CA . TYR A 1 101 ? -2.458 -3.512 1.825 1.00 96.94 101 TYR A CA 1
ATOM 761 C C . TYR A 1 101 ? -3.477 -2.377 1.915 1.00 96.94 101 TYR A C 1
ATOM 763 O O . TYR A 1 101 ? -4.031 -2.118 2.981 1.00 96.94 101 TYR A O 1
ATOM 771 N N . ILE A 1 102 ? -3.767 -1.738 0.783 1.00 96.00 102 ILE A N 1
ATOM 772 C CA . ILE A 1 102 ? -4.934 -0.872 0.621 1.00 96.00 102 ILE A CA 1
ATOM 773 C C . ILE A 1 102 ? -6.080 -1.721 0.075 1.00 96.00 102 ILE A C 1
ATOM 775 O O . ILE A 1 102 ? -5.945 -2.309 -1.000 1.00 96.00 102 ILE A O 1
ATOM 779 N N . ALA A 1 103 ? -7.207 -1.735 0.781 1.00 95.62 103 ALA A N 1
ATOM 780 C CA . ALA A 1 103 ? -8.451 -2.332 0.315 1.00 95.62 103 ALA A CA 1
ATOM 781 C C . ALA A 1 103 ? -9.543 -1.267 0.163 1.00 95.62 103 ALA A C 1
ATOM 783 O O . ALA A 1 103 ? -9.654 -0.364 0.994 1.00 95.62 103 ALA A O 1
ATOM 784 N N . ASP A 1 104 ? -10.356 -1.379 -0.882 1.00 94.88 104 ASP A N 1
ATOM 785 C CA . ASP A 1 104 ? -11.518 -0.514 -1.090 1.00 94.88 104 ASP A CA 1
ATOM 786 C C . ASP A 1 104 ? -12.731 -0.950 -0.223 1.00 94.88 104 ASP A C 1
ATOM 788 O O . ASP A 1 104 ? -12.663 -1.969 0.480 1.00 94.88 104 ASP A O 1
ATOM 792 N N . PRO A 1 105 ? -13.854 -0.200 -0.228 1.00 94.88 105 PRO A N 1
ATOM 793 C CA . PRO A 1 105 ? -15.022 -0.530 0.594 1.00 94.88 105 PRO A CA 1
ATOM 794 C C . PRO A 1 105 ? -15.666 -1.905 0.304 1.00 94.88 105 PRO A C 1
ATOM 796 O O . PRO A 1 105 ? -15.996 -2.607 1.272 1.00 94.88 105 PRO A O 1
ATOM 799 N N . PRO A 1 106 ? -15.819 -2.336 -0.969 1.00 94.88 106 PRO A N 1
ATOM 800 C CA . PRO A 1 106 ? -16.164 -3.720 -1.317 1.00 94.88 106 PRO A CA 1
ATOM 801 C C . PRO A 1 106 ? -15.161 -4.794 -0.872 1.00 94.88 106 PRO A C 1
ATOM 803 O O . PRO A 1 106 ? -15.550 -5.957 -0.791 1.00 94.88 106 PRO A O 1
ATOM 806 N N . GLY A 1 107 ? -13.911 -4.430 -0.576 1.00 93.81 107 GLY A N 1
ATOM 807 C CA . GLY A 1 107 ? -12.857 -5.340 -0.120 1.00 93.81 107 GLY A CA 1
ATOM 808 C C . GLY A 1 107 ? -11.798 -5.684 -1.170 1.00 93.81 107 GLY A C 1
ATOM 809 O O . GLY A 1 107 ? -10.904 -6.483 -0.887 1.00 93.81 107 GLY A O 1
ATOM 810 N N . LEU A 1 108 ? -11.848 -5.081 -2.358 1.00 94.94 108 LEU A N 1
ATOM 811 C CA . LEU A 1 108 ? -10.851 -5.272 -3.405 1.00 94.94 108 LEU A CA 1
ATOM 812 C C . LEU A 1 108 ? -9.492 -4.741 -2.939 1.00 94.94 108 LEU A C 1
ATOM 814 O O . LEU A 1 108 ? -9.359 -3.569 -2.584 1.00 94.94 108 LEU A O 1
ATOM 818 N N . LEU A 1 109 ? -8.475 -5.599 -2.981 1.00 95.00 109 LEU A N 1
ATOM 819 C CA . LEU A 1 109 ? -7.090 -5.213 -2.745 1.00 95.00 109 LEU A CA 1
ATOM 820 C C . LEU A 1 109 ? -6.577 -4.426 -3.953 1.00 95.00 109 LEU A C 1
ATOM 822 O O . LEU A 1 109 ? -6.723 -4.863 -5.093 1.00 95.00 109 LEU A O 1
ATOM 826 N N . VAL A 1 110 ? -5.973 -3.267 -3.696 1.00 94.00 110 VAL A N 1
ATOM 827 C CA . VAL A 1 110 ? -5.534 -2.330 -4.739 1.00 94.00 110 VAL A CA 1
ATOM 828 C C . VAL A 1 110 ? -4.013 -2.310 -4.842 1.00 94.00 110 VAL A C 1
ATOM 830 O O . VAL A 1 110 ? -3.453 -2.559 -5.908 1.00 94.00 110 VAL A O 1
ATOM 833 N N . MET A 1 111 ? -3.335 -2.024 -3.728 1.00 94.88 111 MET A N 1
ATOM 834 C CA . MET A 1 111 ? -1.875 -1.920 -3.664 1.00 94.88 111 MET A CA 1
ATOM 835 C C . MET A 1 111 ? -1.334 -2.465 -2.346 1.00 94.88 111 MET A C 1
ATOM 837 O O . MET A 1 111 ? -2.040 -2.440 -1.336 1.00 94.88 111 M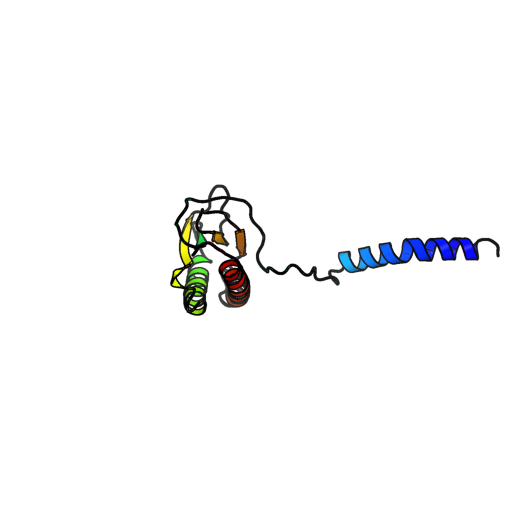ET A O 1
ATOM 841 N N . ARG A 1 112 ? -0.070 -2.894 -2.350 1.00 95.69 112 ARG A N 1
ATOM 842 C CA . ARG A 1 112 ? 0.684 -3.283 -1.151 1.00 95.69 112 ARG A CA 1
ATOM 843 C C . ARG A 1 112 ? 1.998 -2.514 -1.006 1.00 95.69 112 ARG A C 1
ATOM 845 O O . ARG A 1 112 ? 2.580 -2.073 -1.997 1.00 95.69 112 ARG A O 1
ATOM 852 N N . TYR A 1 113 ? 2.466 -2.401 0.235 1.00 95.75 113 TYR A N 1
ATOM 853 C CA . TYR A 1 113 ? 3.682 -1.680 0.617 1.00 95.75 113 TYR A CA 1
ATOM 854 C C . TYR A 1 113 ? 4.485 -2.480 1.649 1.00 95.75 113 TYR A C 1
ATOM 856 O O . TYR A 1 113 ? 3.883 -2.941 2.620 1.00 95.75 113 TYR A O 1
ATOM 864 N N . PRO A 1 114 ? 5.809 -2.638 1.482 1.00 94.31 114 PRO A N 1
ATOM 865 C CA . PRO A 1 114 ? 6.632 -3.431 2.390 1.00 94.31 114 PRO A CA 1
ATOM 866 C C . PRO A 1 114 ? 6.882 -2.702 3.715 1.00 94.31 114 PRO A C 1
ATOM 868 O O . PRO A 1 114 ? 7.172 -1.504 3.735 1.00 94.31 114 PRO A O 1
ATOM 871 N N . MET A 1 115 ? 6.793 -3.434 4.822 1.00 93.44 115 MET A N 1
ATOM 872 C CA . MET A 1 115 ? 7.064 -2.957 6.174 1.00 93.44 115 MET A CA 1
ATOM 873 C C . MET A 1 115 ? 8.456 -3.403 6.610 1.00 93.44 115 MET A C 1
ATOM 875 O O . MET A 1 115 ? 8.752 -4.592 6.699 1.00 93.44 115 MET A O 1
ATOM 879 N N . ALA A 1 116 ? 9.311 -2.435 6.919 1.00 91.44 116 ALA A N 1
ATOM 880 C CA . ALA A 1 116 ? 10.620 -2.685 7.495 1.00 91.44 116 ALA A CA 1
ATOM 881 C C . ALA A 1 116 ? 10.545 -2.746 9.028 1.00 91.44 116 ALA A C 1
ATOM 883 O O . ALA A 1 116 ? 9.681 -2.136 9.667 1.00 91.44 116 ALA A O 1
ATOM 884 N N . THR A 1 117 ? 11.514 -3.430 9.631 1.00 89.19 117 THR A N 1
ATOM 885 C CA . THR A 1 117 ? 11.761 -3.384 11.080 1.00 89.19 117 THR A CA 1
ATOM 886 C C . THR A 1 117 ? 12.316 -2.024 11.520 1.00 89.19 117 THR A C 1
ATOM 888 O O . THR A 1 117 ? 12.079 -1.580 12.643 1.00 89.19 117 THR A O 1
ATOM 891 N N . ASP A 1 118 ? 13.001 -1.315 10.619 1.00 88.50 118 ASP A N 1
ATOM 892 C CA . ASP A 1 118 ? 13.489 0.042 10.850 1.00 88.50 118 ASP A CA 1
ATOM 893 C C . ASP A 1 118 ? 12.410 1.105 10.572 1.00 88.50 118 ASP A C 1
ATOM 895 O O . ASP A 1 118 ? 11.860 1.229 9.474 1.00 88.50 118 ASP A O 1
ATOM 899 N N . ALA A 1 119 ? 12.161 1.953 11.571 1.00 83.12 119 ALA A N 1
ATOM 900 C CA . ALA A 1 119 ? 11.221 3.060 11.463 1.00 83.12 119 ALA A CA 1
ATOM 901 C C . ALA A 1 119 ? 11.663 4.131 10.447 1.00 83.12 119 ALA A C 1
ATOM 903 O O . ALA A 1 119 ? 10.805 4.829 9.904 1.00 83.12 119 ALA A O 1
ATOM 904 N N . GLY A 1 120 ? 12.969 4.286 10.189 1.00 84.38 120 GLY A N 1
ATOM 905 C CA . GLY A 1 120 ? 13.495 5.240 9.208 1.00 84.38 120 GLY A CA 1
ATOM 906 C C . GLY A 1 120 ? 13.058 4.915 7.778 1.00 84.38 120 GLY A C 1
ATOM 907 O O . GLY A 1 120 ? 12.560 5.790 7.061 1.00 84.38 120 GLY A O 1
ATOM 908 N N . GLN A 1 121 ? 13.162 3.643 7.394 1.00 83.12 121 GLN A N 1
ATOM 909 C CA . GLN A 1 121 ? 12.684 3.144 6.100 1.00 83.12 121 GLN A CA 1
ATOM 910 C C . GLN A 1 121 ? 11.163 3.282 5.959 1.00 83.12 121 GLN A C 1
ATOM 912 O O . GLN A 1 121 ? 10.683 3.809 4.953 1.00 83.12 121 GLN A O 1
ATOM 917 N N . ASN A 1 122 ? 10.408 2.963 7.014 1.00 88.19 122 ASN A N 1
ATOM 918 C CA . ASN A 1 122 ? 8.948 3.087 6.998 1.00 88.19 122 ASN A CA 1
ATOM 919 C C . ASN A 1 122 ? 8.455 4.528 6.788 1.00 88.19 122 ASN A C 1
ATOM 921 O O . ASN A 1 122 ? 7.349 4.720 6.299 1.00 88.19 122 ASN A O 1
ATOM 925 N N . ARG A 1 123 ? 9.247 5.573 7.071 1.00 88.81 123 ARG A N 1
ATOM 926 C CA . ARG A 1 123 ? 8.837 6.958 6.751 1.00 88.81 123 ARG A CA 1
ATOM 927 C C . ARG A 1 123 ? 8.669 7.189 5.250 1.00 88.81 123 ARG A C 1
ATOM 929 O O . ARG A 1 123 ? 7.736 7.876 4.841 1.00 88.81 123 ARG A O 1
ATOM 936 N N . HIS A 1 124 ? 9.565 6.625 4.442 1.00 89.38 124 HIS A N 1
ATOM 937 C CA . HIS A 1 124 ? 9.515 6.756 2.987 1.00 89.38 124 HIS A CA 1
ATOM 938 C C . HIS A 1 124 ? 8.311 5.991 2.440 1.00 89.38 124 HIS A C 1
ATOM 940 O O . HIS A 1 124 ? 7.525 6.549 1.674 1.00 89.38 124 HIS A O 1
ATOM 946 N N . THR A 1 125 ? 8.110 4.765 2.929 1.00 91.50 125 THR A N 1
ATOM 947 C CA . THR A 1 125 ? 6.937 3.951 2.607 1.00 91.50 125 THR A CA 1
ATOM 948 C C . THR A 1 125 ? 5.633 4.633 3.017 1.00 91.50 125 THR A C 1
ATOM 950 O O . THR A 1 125 ? 4.701 4.688 2.226 1.00 91.50 125 THR A O 1
ATOM 953 N N . GLY A 1 126 ? 5.565 5.219 4.213 1.00 92.88 126 GLY A N 1
ATOM 954 C CA . GLY A 1 126 ? 4.377 5.919 4.703 1.00 92.88 126 GLY A CA 1
ATOM 955 C C . GLY A 1 126 ? 4.024 7.148 3.867 1.00 92.88 1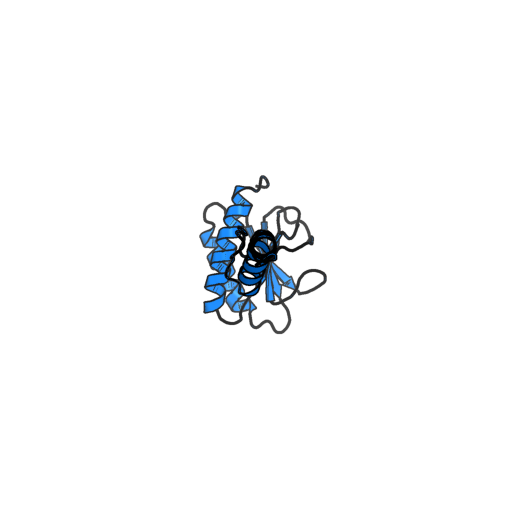26 GLY A C 1
ATOM 956 O O . GLY A 1 126 ? 2.850 7.383 3.591 1.00 92.88 126 GLY A O 1
ATOM 957 N N . LYS A 1 127 ? 5.026 7.906 3.402 1.00 92.25 127 LYS A N 1
ATOM 958 C CA . LYS A 1 127 ? 4.807 9.029 2.478 1.00 92.25 127 LYS A CA 1
ATOM 959 C C . LYS A 1 127 ? 4.239 8.548 1.140 1.00 92.25 127 LYS A C 1
ATOM 961 O O . LYS A 1 127 ? 3.242 9.095 0.678 1.00 92.25 127 LYS A O 1
ATOM 966 N N . ALA A 1 128 ? 4.853 7.521 0.559 1.00 92.38 128 ALA A N 1
ATOM 967 C CA . ALA A 1 128 ? 4.407 6.901 -0.683 1.00 92.38 128 ALA A CA 1
ATOM 968 C C . ALA A 1 128 ? 2.964 6.369 -0.575 1.00 92.38 128 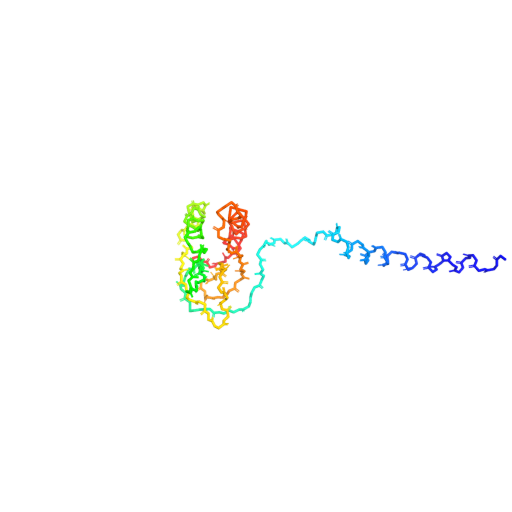ALA A C 1
ATOM 970 O O . ALA A 1 128 ? 2.112 6.695 -1.400 1.00 92.38 128 ALA A O 1
ATOM 971 N N . LEU A 1 129 ? 2.671 5.633 0.501 1.00 94.75 129 LEU A N 1
ATOM 972 C CA . LEU A 1 129 ? 1.341 5.119 0.823 1.00 94.75 129 LEU A CA 1
ATOM 973 C C . LEU A 1 129 ? 0.311 6.249 0.967 1.00 94.75 129 LEU A C 1
ATOM 975 O O . LEU A 1 129 ? -0.786 6.147 0.427 1.00 94.75 129 LEU A O 1
ATOM 979 N N . LEU A 1 130 ? 0.654 7.344 1.652 1.00 94.81 130 LEU A N 1
ATOM 980 C CA . LEU A 1 130 ? -0.243 8.488 1.838 1.00 94.81 130 LEU A CA 1
ATOM 981 C C . LEU A 1 130 ? -0.561 9.208 0.519 1.00 94.81 130 LEU A C 1
ATOM 983 O O . LEU A 1 130 ? -1.709 9.593 0.289 1.00 94.81 130 LEU A O 1
ATOM 987 N N . GLU A 1 131 ? 0.441 9.422 -0.337 1.00 93.44 131 GLU A N 1
ATOM 988 C CA . GLU A 1 131 ? 0.264 10.071 -1.644 1.00 93.44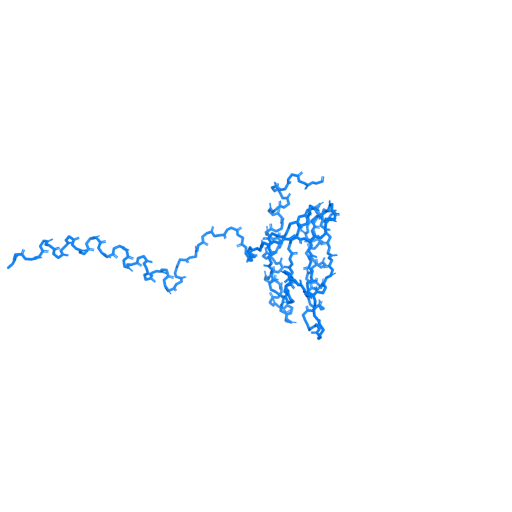 131 GLU A CA 1
ATOM 989 C C . GLU A 1 131 ? -0.671 9.259 -2.549 1.00 93.44 131 GLU A C 1
ATOM 991 O O . GLU A 1 131 ? -1.617 9.807 -3.131 1.00 93.44 131 GLU A O 1
ATOM 996 N N . ASP A 1 132 ? -0.461 7.947 -2.592 1.00 93.94 132 ASP A N 1
ATOM 997 C CA . ASP A 1 132 ? -1.285 7.024 -3.360 1.00 93.94 132 ASP A CA 1
ATOM 998 C C . ASP A 1 132 ? -2.701 6.895 -2.787 1.00 93.94 132 ASP A C 1
ATOM 1000 O O . ASP A 1 132 ? -3.682 6.996 -3.530 1.00 93.94 132 ASP A O 1
ATOM 1004 N N . LEU A 1 133 ? -2.836 6.753 -1.465 1.00 94.75 133 LEU A N 1
ATOM 1005 C CA . LEU A 1 133 ? -4.130 6.640 -0.793 1.00 94.75 133 LEU A CA 1
ATOM 1006 C C . LEU A 1 133 ? -4.983 7.899 -0.990 1.00 94.75 133 LEU A C 1
ATOM 1008 O O . LEU A 1 133 ? -6.143 7.792 -1.382 1.00 94.75 133 LEU A O 1
ATOM 1012 N N . ARG A 1 134 ? -4.414 9.102 -0.821 1.00 93.62 134 ARG A N 1
ATOM 1013 C CA . ARG A 1 134 ? -5.124 10.370 -1.097 1.00 93.62 134 ARG A CA 1
ATOM 1014 C C . ARG A 1 134 ? -5.647 10.425 -2.522 1.00 93.62 134 ARG A C 1
ATOM 1016 O O . ARG A 1 134 ? -6.741 10.926 -2.787 1.00 93.62 134 ARG A O 1
ATOM 1023 N N . ARG A 1 135 ? -4.862 9.916 -3.465 1.00 92.44 135 ARG A N 1
ATOM 1024 C CA . ARG A 1 135 ? -5.261 9.889 -4.860 1.00 92.44 135 ARG A CA 1
ATOM 1025 C C . ARG A 1 135 ? -6.392 8.900 -5.110 1.00 92.44 135 ARG A C 1
ATOM 1027 O O . ARG A 1 135 ? -7.339 9.261 -5.807 1.00 92.44 135 ARG A O 1
ATOM 1034 N N . LEU A 1 136 ? -6.313 7.696 -4.550 1.00 93.31 136 LEU A N 1
ATOM 1035 C CA . LEU A 1 136 ? -7.399 6.719 -4.616 1.00 93.31 136 LEU A CA 1
ATOM 1036 C C . LEU A 1 136 ? -8.687 7.297 -4.027 1.00 93.31 136 LEU A C 1
ATOM 1038 O O . LEU A 1 136 ? -9.714 7.290 -4.699 1.00 93.31 136 LEU A O 1
ATOM 1042 N N . LEU A 1 137 ? -8.619 7.896 -2.838 1.00 93.06 137 LEU A N 1
ATOM 1043 C CA . LEU A 1 137 ? -9.763 8.501 -2.153 1.00 93.06 137 LEU A CA 1
ATOM 1044 C C . LEU A 1 137 ? -10.391 9.659 -2.936 1.00 93.06 137 LEU A C 1
ATOM 1046 O O . LEU A 1 137 ? -11.613 9.816 -2.904 1.00 93.06 137 LEU A O 1
ATOM 1050 N N . LYS A 1 138 ? -9.577 10.436 -3.665 1.00 91.19 138 LYS A N 1
ATOM 1051 C CA . LYS A 1 138 ? -10.035 11.518 -4.550 1.00 91.19 138 LYS A CA 1
ATOM 1052 C C . LYS A 1 138 ? -10.811 11.008 -5.768 1.00 91.19 138 LYS A C 1
ATOM 1054 O O . LYS A 1 138 ? -11.763 11.657 -6.189 1.00 91.19 138 LYS A O 1
ATOM 1059 N N . TYR A 1 139 ? -10.383 9.898 -6.373 1.00 88.94 139 TYR A N 1
ATOM 1060 C CA . TYR A 1 139 ? -11.056 9.317 -7.546 1.00 88.94 139 TYR A CA 1
ATOM 1061 C C . TYR A 1 139 ? -12.151 8.312 -7.174 1.00 88.94 139 TYR A C 1
ATOM 1063 O O . TYR A 1 139 ? -13.017 8.009 -7.998 1.00 88.94 139 TYR A O 1
ATOM 1071 N N . SER A 1 140 ? -12.128 7.810 -5.942 1.00 85.44 140 SER A N 1
ATOM 1072 C CA . SER A 1 140 ? -13.145 6.929 -5.394 1.00 85.44 140 SER A CA 1
ATOM 1073 C C . SER A 1 140 ? -14.484 7.646 -5.329 1.00 85.44 140 SER A C 1
ATOM 1075 O O . SER A 1 140 ? -14.632 8.655 -4.642 1.00 85.44 140 SER A O 1
ATOM 1077 N N . ARG A 1 141 ? -15.485 7.069 -5.996 1.00 79.00 141 ARG A N 1
ATOM 1078 C CA . ARG A 1 141 ? -16.892 7.453 -5.819 1.00 79.00 141 ARG A CA 1
ATOM 1079 C C . ARG A 1 141 ? -17.506 6.855 -4.558 1.00 79.00 141 ARG A C 1
ATOM 1081 O O . ARG A 1 141 ? -18.569 7.298 -4.148 1.00 79.00 141 ARG A O 1
ATOM 1088 N N . ALA A 1 142 ? -16.860 5.843 -3.981 1.00 64.38 142 ALA A N 1
ATOM 1089 C CA . ALA A 1 142 ? -17.282 5.257 -2.723 1.00 64.38 142 ALA A CA 1
ATOM 1090 C C . ALA A 1 142 ? -16.875 6.198 -1.583 1.00 64.38 142 ALA A C 1
ATOM 1092 O O . ALA A 1 142 ? -15.686 6.519 -1.433 1.00 64.38 142 ALA A O 1
ATOM 1093 N N . GLY A 1 143 ? -17.875 6.667 -0.843 1.00 55.12 143 GLY A N 1
ATOM 1094 C CA . GLY A 1 143 ? -17.789 7.579 0.290 1.00 55.12 143 GLY A CA 1
ATOM 1095 C C . GLY A 1 143 ? -18.996 7.366 1.180 1.00 55.12 143 GLY A C 1
ATOM 1096 O O . GLY A 1 143 ? -20.108 7.276 0.613 1.00 55.12 143 GLY A O 1
#

Organism: NCBI:txid129578